Protein AF-A0A3P7MKZ0-F1 (afdb_monomer)

pLDDT: mean 83.49, std 10.86, range [55.16, 96.5]

Radius of gyration: 18.81 Å; Cα contacts (8 Å, |Δi|>4): 112; chains: 1; bounding box: 42×38×49 Å

Secondary structure (DSSP, 8-state):
-GGG-TTEEEEEEE-SSSS-EEEEEETTEEEEEE----S-SS--TT--S--GGGGTT--HHHHHHHS--S-HHHHHHHHHHHHHH-TT--HHHHHHHHHHHHHS--TTS---SS---GGG----GGGGGGS--TTT-GGG-

Foldseek 3Di:
DLVPDPQWAPWDWDCVDQATWTWIGGNNRTDTDGDADWPDPDQDPLDDLPDPVSLPPTDSNNNCSSVPDCDPVNVVLLLLLLCVVPVPDDPVVSVVSSCVCVVPPPPPDDRDNDDPPPVPPPCPDPCVVVDQDVVPDVSND

Sequence (141 aa):
MLKEDENVTDLHAVEDAFVPVIKLKYAGIELDILFARLALKEIPDDQTLNDDMLLKNLDDKSIRSLNGFLGGVTWAILVARTCQLYPNASPSKLLLKFFLVFVTWEWPLPVVLKDMDSANRPDIGNLQELVWDPRIRGSDR

Organism: Cylicostephanus goldi (NCBI:txid71465)

Mean predicted aligned error: 12.23 Å

InterPro domains:
  IPR043519 Nucleotidyltransferase superfamily [G3DSA:3.30.460.10] (1-66)
  IPR043519 Nucleotidyltransferase superfamily [SSF81301] (1-69)
  IPR048840 Poly(A) polymerase, nucleotidyltransferase domain [PF20750] (1-69)

Nearest PDB structures (foldseek):
  1q79-assembly1_A  TM=5.085E-01  e=1.695E-11  Bos taurus
  1f5a-assembly1_A  TM=5.094E-01  e=3.609E-11  Bos taurus
  4lt6-assembly2_B  TM=5.192E-01  e=3.482E-10  Homo sapiens
  1fa0-assembly2_B  TM=5.115E-01  e=4.145E-10  Saccharomyces cerevisiae
  2q66-assembly1_A  TM=5.303E-01  e=3.773E-09  Saccharomyces cerevisiae

Solvent-accessible surface area (backbone atoms only — not comparable to full-atom values): 9070 Å² total; per-residue (Å²): 109,75,92,74,40,91,54,50,41,80,72,46,75,41,76,86,45,92,52,42,35,38,36,30,23,52,78,85,42,82,44,80,45,70,60,65,68,66,78,56,97,66,84,60,96,82,69,73,89,86,53,76,72,60,58,51,88,43,55,74,50,29,42,50,50,68,61,57,63,81,43,76,66,51,50,49,50,58,49,51,43,39,41,70,79,41,77,87,54,52,73,76,52,45,55,57,47,39,55,54,51,65,74,70,47,70,74,88,63,79,91,73,87,67,86,84,55,80,89,71,60,76,90,62,67,81,57,60,80,73,56,88,44,52,90,81,36,77,90,62,99

Structure (mmCIF, N/CA/C/O backbone):
data_AF-A0A3P7MKZ0-F1
#
_entry.id   AF-A0A3P7MKZ0-F1
#
loop_
_atom_site.group_PDB
_atom_site.id
_atom_site.type_symbol
_atom_site.label_atom_id
_atom_site.label_alt_id
_atom_site.label_comp_id
_atom_site.label_asym_id
_atom_site.label_entity_id
_atom_site.label_seq_id
_atom_site.pdbx_PDB_ins_code
_atom_site.Cartn_x
_atom_site.Cartn_y
_atom_site.Cartn_z
_atom_site.occupancy
_atom_site.B_iso_or_equiv
_atom_site.auth_seq_id
_atom_site.auth_comp_id
_atom_site.auth_asym_id
_atom_site.auth_atom_id
_atom_site.pdbx_PDB_model_num
ATOM 1 N N . MET A 1 1 ? -13.719 10.880 20.246 1.00 84.19 1 MET A N 1
ATOM 2 C CA . MET A 1 1 ? -12.280 10.874 19.904 1.00 84.19 1 MET A CA 1
ATOM 3 C C . MET A 1 1 ? -12.005 11.514 18.542 1.00 84.19 1 MET A C 1
ATOM 5 O O . MET A 1 1 ? -11.826 12.714 18.538 1.00 84.19 1 MET A O 1
ATOM 9 N N . LEU A 1 2 ? -12.051 10.823 17.387 1.00 87.69 2 LEU A N 1
ATOM 10 C CA . LEU A 1 2 ? -11.669 11.451 16.094 1.00 87.69 2 LEU A CA 1
ATOM 11 C C . LEU A 1 2 ? -12.551 12.642 15.667 1.00 87.69 2 LEU A C 1
ATOM 13 O O . LEU A 1 2 ? -12.057 13.578 15.060 1.00 87.69 2 LEU A O 1
ATOM 17 N N . LYS A 1 3 ? -13.851 12.626 15.991 1.00 88.56 3 LYS A N 1
ATOM 18 C CA . LYS A 1 3 ? -14.774 13.743 15.698 1.00 88.56 3 LYS A CA 1
ATOM 19 C C . LYS A 1 3 ? -14.541 14.989 16.561 1.00 88.56 3 LYS A C 1
ATOM 21 O O . LYS A 1 3 ? -15.119 16.027 16.270 1.00 88.56 3 LYS A O 1
ATOM 26 N N . GLU A 1 4 ? -13.793 14.854 17.650 1.00 93.00 4 GLU A N 1
ATOM 27 C CA . GLU A 1 4 ? -13.591 15.908 18.653 1.00 93.00 4 GLU A CA 1
ATOM 28 C C . GLU A 1 4 ? -12.205 16.558 18.523 1.00 93.00 4 GLU A C 1
ATOM 30 O O . GLU A 1 4 ? -11.917 17.508 19.241 1.00 93.00 4 GLU A O 1
ATOM 35 N N . ASP A 1 5 ? -11.352 16.050 17.629 1.00 93.12 5 ASP A N 1
ATOM 36 C CA . ASP A 1 5 ? -10.004 16.563 17.389 1.00 93.12 5 ASP A CA 1
ATOM 37 C C . ASP A 1 5 ? -10.032 17.658 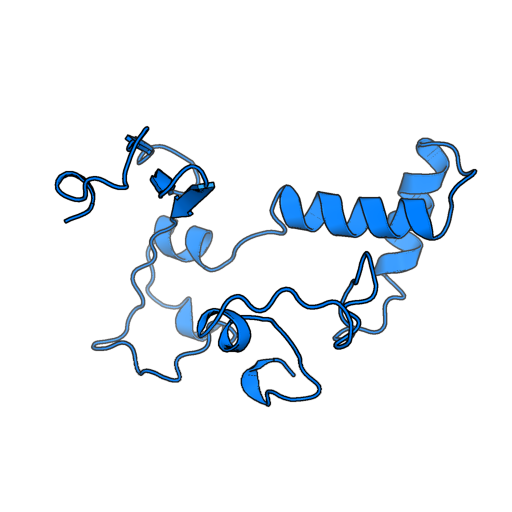16.312 1.00 93.12 5 ASP A C 1
ATOM 39 O O . ASP A 1 5 ? -10.499 17.434 15.195 1.00 93.12 5 ASP A O 1
ATOM 43 N N . GLU A 1 6 ? -9.516 18.842 16.641 1.00 94.44 6 GLU A N 1
ATOM 44 C CA . GLU A 1 6 ? -9.504 20.015 15.755 1.00 94.44 6 GLU A CA 1
ATOM 45 C C . GLU A 1 6 ? -8.640 19.820 14.497 1.00 94.44 6 GLU A C 1
ATOM 47 O O . GLU A 1 6 ? -8.836 20.510 13.497 1.00 94.44 6 GLU A O 1
ATOM 52 N N . ASN A 1 7 ? -7.702 18.867 14.514 1.00 93.50 7 ASN A N 1
ATOM 53 C CA . ASN A 1 7 ? -6.849 18.563 13.365 1.00 93.50 7 ASN A CA 1
ATOM 54 C C . ASN A 1 7 ? -7.529 17.648 12.339 1.00 93.50 7 ASN A C 1
ATOM 56 O O . ASN A 1 7 ? -6.964 17.418 11.264 1.00 93.50 7 ASN A O 1
ATOM 60 N N . VAL A 1 8 ? -8.709 17.107 12.659 1.00 94.44 8 VAL A N 1
ATOM 61 C CA . VAL A 1 8 ? -9.439 16.165 11.809 1.00 94.44 8 VAL A CA 1
ATOM 62 C C . VAL A 1 8 ? -10.434 16.902 10.918 1.00 94.44 8 VAL A C 1
ATOM 64 O O . VAL A 1 8 ? -11.356 17.568 11.380 1.00 94.44 8 VAL A O 1
ATOM 67 N N . THR A 1 9 ? -10.296 16.713 9.611 1.00 93.75 9 THR A N 1
ATOM 68 C CA . THR A 1 9 ? -11.255 17.154 8.593 1.00 93.75 9 THR A CA 1
ATOM 69 C C . THR A 1 9 ? -11.646 15.989 7.683 1.00 93.75 9 THR A C 1
ATOM 71 O O . THR A 1 9 ? -11.053 14.913 7.743 1.00 93.75 9 THR A O 1
ATOM 74 N N . ASP A 1 10 ? -12.699 16.158 6.877 1.00 95.88 10 ASP A N 1
ATOM 75 C CA . ASP A 1 10 ? -13.175 15.167 5.894 1.00 95.88 10 ASP A CA 1
ATOM 76 C C . ASP A 1 10 ? -13.430 13.742 6.450 1.00 95.88 10 ASP A C 1
ATOM 78 O O . ASP A 1 10 ? -13.386 12.756 5.711 1.00 95.88 10 ASP A O 1
ATOM 82 N N . LEU A 1 11 ? -13.720 13.617 7.751 1.00 95.50 11 LEU A N 1
ATOM 83 C CA . LEU A 1 11 ? -13.931 12.334 8.424 1.00 95.50 11 LEU A CA 1
ATOM 84 C C . LEU A 1 11 ? -15.229 11.656 7.967 1.00 95.50 11 LEU A C 1
ATOM 86 O O . LEU A 1 11 ? -16.329 12.145 8.234 1.00 95.50 11 LEU A O 1
ATOM 90 N N . HIS A 1 12 ? -15.106 10.475 7.368 1.00 95.62 12 HIS A N 1
ATOM 91 C CA . HIS A 1 12 ? -16.233 9.623 7.004 1.00 95.62 12 HIS A CA 1
ATOM 92 C C . HIS A 1 12 ? -15.862 8.138 7.075 1.00 95.62 12 HIS A C 1
ATOM 94 O O . HIS A 1 12 ? -14.736 7.738 6.791 1.00 95.62 12 HIS A O 1
ATOM 100 N N . ALA A 1 13 ? -16.827 7.306 7.460 1.00 93.62 13 ALA A N 1
ATOM 101 C CA . ALA A 1 13 ? -16.675 5.856 7.480 1.00 93.62 13 ALA A CA 1
ATOM 102 C C . ALA A 1 13 ? -17.369 5.237 6.263 1.00 93.62 13 ALA A C 1
ATOM 104 O O . ALA A 1 13 ? -18.459 5.662 5.879 1.00 93.62 13 ALA A O 1
ATOM 105 N N . VAL A 1 14 ? -16.741 4.222 5.673 1.00 92.56 14 VAL A N 1
ATOM 106 C CA . VAL A 1 14 ? -17.280 3.428 4.567 1.00 92.56 14 VAL A CA 1
ATOM 107 C C . VAL A 1 14 ? -17.361 1.971 5.025 1.00 92.56 14 VAL A C 1
ATOM 109 O O . VAL A 1 14 ? -16.428 1.192 4.845 1.00 92.56 14 VAL A O 1
ATOM 112 N N . GLU A 1 15 ? -18.470 1.608 5.670 1.00 89.88 15 GLU A N 1
ATOM 113 C CA . GLU A 1 15 ? -18.647 0.300 6.331 1.00 89.88 15 GLU A CA 1
ATOM 114 C C . GLU A 1 15 ? -19.083 -0.829 5.380 1.00 89.88 15 GLU A C 1
ATOM 116 O O . GLU A 1 15 ? -18.799 -2.011 5.628 1.00 89.88 15 GLU A O 1
ATOM 121 N N . ASP A 1 16 ? -19.750 -0.454 4.285 1.00 86.12 16 ASP A N 1
ATOM 122 C CA . ASP A 1 16 ? -20.303 -1.360 3.268 1.00 86.12 16 ASP A CA 1
ATOM 123 C C . ASP A 1 16 ? -19.304 -1.701 2.152 1.00 86.12 16 ASP A C 1
ATOM 125 O O . ASP A 1 16 ? -19.600 -2.492 1.253 1.00 86.12 16 ASP A O 1
ATOM 129 N N . ALA A 1 17 ? -18.104 -1.115 2.192 1.00 84.62 17 ALA A N 1
ATOM 130 C CA . ALA A 1 17 ? -17.033 -1.459 1.268 1.00 84.62 17 ALA A CA 1
ATOM 131 C C . ALA A 1 17 ? -16.575 -2.915 1.451 1.00 84.62 17 ALA A C 1
ATOM 133 O O . ALA A 1 17 ? -16.733 -3.530 2.507 1.00 84.62 17 ALA A O 1
ATOM 134 N N . PHE A 1 18 ? -15.935 -3.459 0.410 1.00 78.75 18 PHE A N 1
ATOM 135 C CA . PHE A 1 18 ? -15.356 -4.804 0.451 1.00 78.75 18 PHE A CA 1
ATOM 136 C C . PHE A 1 18 ? -14.365 -4.990 1.617 1.00 78.75 18 PHE A C 1
ATOM 138 O O . PHE A 1 18 ? -14.335 -6.069 2.217 1.00 78.75 18 PHE A O 1
ATOM 145 N N . VAL A 1 19 ? -13.611 -3.930 1.941 1.00 83.00 19 VAL A N 1
ATOM 146 C CA . VAL A 1 19 ? -12.841 -3.757 3.180 1.00 83.00 19 VAL A CA 1
ATOM 147 C C . VAL A 1 19 ? -13.320 -2.460 3.843 1.00 83.00 19 VAL A C 1
ATOM 149 O O . VAL A 1 19 ? -13.179 -1.403 3.222 1.00 83.00 19 VAL A O 1
ATOM 152 N N . PRO A 1 20 ? -13.910 -2.510 5.050 1.00 87.50 20 PRO A N 1
ATOM 153 C CA . PRO A 1 20 ? -14.343 -1.308 5.754 1.00 87.50 20 PRO A CA 1
ATOM 154 C C . PRO A 1 20 ? -13.176 -0.363 6.038 1.00 87.50 20 PRO A C 1
ATOM 156 O O . PRO A 1 20 ? -12.114 -0.801 6.484 1.00 87.50 20 PRO A O 1
ATOM 159 N N . VAL A 1 21 ? -13.388 0.932 5.818 1.00 91.38 21 VAL A N 1
ATOM 160 C CA . VAL A 1 21 ? -12.350 1.955 5.992 1.00 91.38 21 VAL A CA 1
ATOM 161 C C . VAL A 1 21 ? -12.937 3.230 6.584 1.00 91.38 21 VAL A C 1
ATOM 163 O O . VAL A 1 21 ? -14.036 3.651 6.222 1.00 91.38 21 VAL A O 1
ATOM 166 N N . ILE A 1 22 ? -12.196 3.861 7.489 1.00 93.06 22 ILE A N 1
ATOM 167 C CA . ILE A 1 22 ? -12.444 5.229 7.937 1.00 93.06 22 ILE A CA 1
ATOM 168 C C . ILE A 1 22 ? -11.465 6.127 7.197 1.00 93.06 22 ILE A C 1
ATOM 170 O O . ILE A 1 22 ? -10.255 5.947 7.290 1.00 93.06 22 ILE A O 1
ATOM 174 N N . LYS A 1 23 ? -11.997 7.091 6.460 1.00 93.56 23 LYS A N 1
ATOM 175 C CA . LYS A 1 23 ? -11.228 8.066 5.698 1.00 93.56 23 LYS A CA 1
ATOM 176 C C . LYS A 1 23 ? -11.293 9.403 6.413 1.00 93.56 23 LYS A C 1
ATOM 178 O O . LYS A 1 23 ? -12.368 9.813 6.850 1.00 93.56 23 LYS A O 1
ATOM 183 N N . LEU A 1 24 ? -10.161 10.077 6.541 1.00 94.69 24 LEU A N 1
ATOM 184 C CA . LEU A 1 24 ? -10.100 11.441 7.058 1.00 94.69 24 LEU A CA 1
ATOM 185 C C . LEU A 1 24 ? -8.899 12.186 6.483 1.00 94.69 24 LEU A C 1
ATOM 187 O O . LEU A 1 24 ? -8.002 11.590 5.892 1.00 94.69 24 LEU A O 1
ATOM 191 N N . LYS A 1 25 ? -8.849 13.487 6.741 1.00 91.62 25 LYS A N 1
ATOM 192 C CA . LYS A 1 25 ? -7.622 14.271 6.696 1.00 91.62 25 LYS A CA 1
ATOM 193 C C . LYS A 1 25 ? -7.213 14.635 8.111 1.00 91.62 25 LYS A C 1
ATOM 195 O O . LYS A 1 25 ? -7.997 15.235 8.836 1.00 91.62 25 LYS A O 1
ATOM 200 N N . TYR A 1 26 ? -5.991 14.295 8.497 1.00 88.69 26 TYR A N 1
ATOM 201 C CA . TYR A 1 26 ? -5.405 14.731 9.762 1.00 88.69 26 TYR A CA 1
ATOM 202 C C . TYR A 1 26 ? -4.297 15.738 9.469 1.00 88.69 26 TYR A C 1
ATOM 204 O O . TYR A 1 26 ? -3.347 15.411 8.759 1.00 88.69 26 TYR A O 1
ATOM 212 N N . ALA A 1 27 ? -4.430 16.973 9.957 1.00 88.88 27 ALA A N 1
ATOM 213 C CA . ALA A 1 27 ? -3.483 18.063 9.691 1.00 88.88 27 ALA A CA 1
ATOM 214 C C . ALA A 1 27 ? -3.160 18.248 8.185 1.00 88.88 27 ALA A C 1
ATOM 216 O O . ALA A 1 27 ? -2.031 18.544 7.800 1.00 88.88 27 ALA A O 1
ATOM 217 N N . GLY A 1 28 ? -4.160 18.043 7.317 1.00 79.12 28 GLY A N 1
ATOM 218 C CA . GLY A 1 28 ? -4.027 18.149 5.858 1.00 79.12 28 GLY A CA 1
ATOM 219 C C . GLY A 1 28 ? -3.513 16.893 5.141 1.00 79.12 28 GLY A C 1
ATOM 220 O O . GLY A 1 28 ? -3.445 16.898 3.914 1.00 79.12 28 GLY A O 1
ATOM 221 N N . ILE A 1 29 ? -3.192 15.816 5.865 1.00 78.62 29 ILE A N 1
ATOM 222 C CA . ILE A 1 29 ? -2.731 14.538 5.303 1.00 78.62 29 ILE A CA 1
ATOM 223 C C . ILE A 1 29 ? -3.916 13.578 5.190 1.00 78.62 29 ILE A C 1
ATOM 225 O O . ILE A 1 29 ? -4.577 13.301 6.188 1.00 78.62 29 ILE A O 1
ATOM 229 N N . GLU A 1 30 ? -4.179 13.061 3.989 1.00 84.19 30 GLU A N 1
ATOM 230 C CA . GLU A 1 30 ? -5.209 12.040 3.762 1.00 84.19 30 GLU A CA 1
ATOM 231 C C . GLU A 1 30 ? -4.792 10.697 4.374 1.00 84.19 30 GLU A C 1
ATOM 233 O O . GLU A 1 30 ? -3.714 10.177 4.084 1.00 84.19 30 GLU A O 1
ATOM 238 N N . LEU A 1 31 ? -5.657 10.141 5.223 1.00 82.44 31 LEU A N 1
ATOM 239 C CA . LEU A 1 31 ? -5.462 8.873 5.914 1.00 82.44 31 LEU A CA 1
ATOM 240 C C . LEU A 1 31 ? -6.638 7.932 5.647 1.00 82.44 31 LEU A C 1
ATOM 242 O O . LEU A 1 31 ? -7.801 8.301 5.831 1.00 82.44 31 LEU A O 1
ATOM 246 N N . ASP A 1 32 ? -6.301 6.690 5.307 1.00 88.31 32 ASP A N 1
ATOM 247 C CA . ASP A 1 32 ? -7.223 5.561 5.215 1.00 88.31 32 ASP A CA 1
ATOM 248 C C . ASP A 1 32 ? -6.932 4.603 6.381 1.00 88.31 32 ASP A C 1
ATOM 250 O O . ASP A 1 32 ? -5.894 3.944 6.416 1.00 88.31 32 ASP A O 1
ATOM 254 N N . ILE A 1 33 ? -7.843 4.533 7.351 1.00 87.62 33 ILE A N 1
ATOM 255 C CA . ILE A 1 33 ? -7.726 3.684 8.539 1.00 87.62 33 ILE A CA 1
ATOM 256 C C . ILE A 1 33 ? -8.577 2.431 8.346 1.00 87.62 33 ILE A C 1
ATOM 258 O O . ILE A 1 33 ? -9.803 2.507 8.234 1.00 87.62 33 ILE A O 1
ATOM 262 N N . LEU A 1 34 ? -7.929 1.268 8.345 1.00 88.69 34 LEU A N 1
ATOM 263 C CA . LEU A 1 34 ? -8.589 -0.038 8.352 1.00 88.69 34 LEU A CA 1
ATOM 264 C C . LEU A 1 34 ? -8.779 -0.538 9.787 1.00 88.69 34 LEU A C 1
ATOM 266 O O . LEU A 1 34 ? -8.040 -0.162 10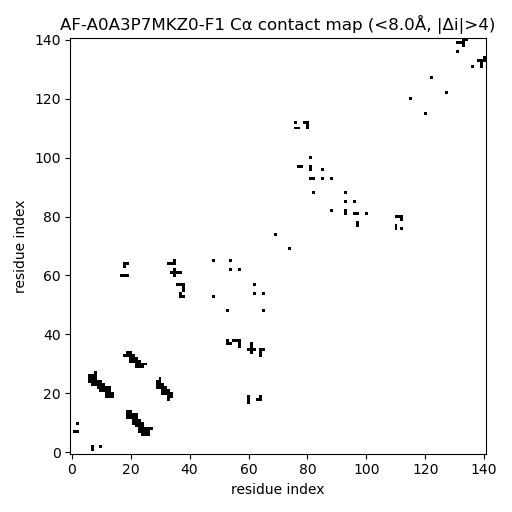.696 1.00 88.69 34 LEU A O 1
ATOM 270 N N . PHE A 1 35 ? -9.756 -1.423 9.983 1.00 88.69 35 PHE A N 1
ATOM 271 C CA . PHE A 1 35 ? -10.003 -2.075 11.267 1.00 88.69 35 PHE A CA 1
ATOM 272 C C . PHE A 1 35 ? -9.986 -3.598 11.122 1.00 88.69 35 PHE A C 1
ATOM 274 O O . PHE A 1 35 ? -10.574 -4.149 10.187 1.00 88.69 35 PHE A O 1
ATOM 281 N N . ALA A 1 36 ? -9.339 -4.270 12.074 1.00 88.00 36 ALA A N 1
ATOM 282 C CA . ALA A 1 36 ? -9.346 -5.719 12.221 1.00 88.00 36 ALA A CA 1
ATOM 283 C C . ALA A 1 36 ? -9.371 -6.091 13.706 1.00 88.00 36 ALA A C 1
ATOM 285 O O . ALA A 1 36 ? -8.641 -5.509 14.508 1.00 88.00 36 ALA A O 1
ATOM 286 N N . ARG A 1 37 ? -10.188 -7.082 14.075 1.00 89.00 37 ARG A N 1
ATOM 287 C CA . ARG A 1 37 ? -10.278 -7.569 15.457 1.00 89.00 37 ARG A CA 1
ATOM 288 C C . ARG A 1 37 ? -9.638 -8.946 15.595 1.00 89.00 37 ARG A C 1
ATOM 290 O O . ARG A 1 37 ? -10.304 -9.945 15.34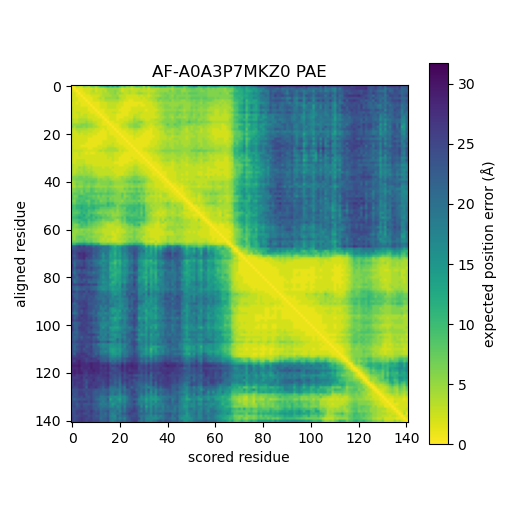3 1.00 89.00 37 ARG A O 1
ATOM 297 N N . LEU A 1 38 ? -8.388 -8.999 16.050 1.00 86.75 38 LEU A N 1
ATOM 298 C CA . LEU A 1 38 ? -7.679 -10.259 16.300 1.00 86.75 38 LEU A CA 1
ATOM 299 C C . LEU A 1 38 ? -8.379 -11.119 17.361 1.00 86.75 38 LEU A C 1
ATOM 301 O O . LEU A 1 38 ? -8.975 -10.605 18.308 1.00 86.75 38 LEU A O 1
ATOM 305 N N . ALA A 1 39 ? -8.266 -12.443 17.224 1.00 86.62 39 ALA A N 1
ATOM 306 C CA . ALA A 1 39 ? -8.777 -13.424 18.184 1.00 86.62 39 ALA A CA 1
ATOM 307 C C . ALA A 1 39 ? -7.872 -13.551 19.432 1.00 86.62 39 ALA A C 1
ATOM 309 O O . ALA A 1 39 ? -7.604 -14.648 19.922 1.00 86.62 39 ALA A O 1
ATOM 310 N N . LEU A 1 40 ? -7.390 -12.416 19.938 1.00 85.12 40 LEU A N 1
ATOM 311 C CA . LEU A 1 40 ? -6.538 -12.296 21.116 1.00 85.12 40 LEU A CA 1
ATOM 312 C C . LEU A 1 40 ? -7.311 -11.572 22.223 1.00 85.12 40 LEU A C 1
ATOM 314 O O . LEU A 1 40 ? -8.169 -10.733 21.951 1.00 85.12 40 LEU A O 1
ATOM 318 N N . LYS A 1 41 ? -7.024 -11.903 23.486 1.00 89.19 41 LYS A N 1
ATOM 319 C CA . LYS A 1 41 ? -7.628 -11.198 24.634 1.00 89.19 41 LYS A CA 1
ATOM 320 C C . LYS A 1 41 ? -7.071 -9.786 24.803 1.00 89.19 41 LYS A C 1
ATOM 322 O O . LYS A 1 41 ? -7.772 -8.913 25.298 1.00 89.19 41 LYS A O 1
ATOM 327 N N . GLU A 1 42 ? -5.823 -9.602 24.403 1.00 90.81 42 GLU A N 1
ATOM 328 C CA . GLU A 1 42 ? -5.058 -8.368 24.485 1.00 90.81 42 GLU A CA 1
ATOM 329 C C . GLU A 1 42 ? -4.052 -8.371 23.332 1.00 90.81 42 GLU A C 1
ATOM 331 O O . GLU A 1 42 ? -3.625 -9.444 22.895 1.00 90.81 42 GLU A O 1
ATOM 336 N N . ILE A 1 43 ? -3.720 -7.189 22.813 1.00 87.38 43 ILE A N 1
ATOM 337 C CA . ILE A 1 43 ? -2.706 -7.036 21.770 1.00 87.38 43 ILE A CA 1
ATOM 338 C C . ILE A 1 43 ? -1.383 -6.711 22.468 1.00 87.38 43 ILE A C 1
ATOM 340 O O . ILE A 1 43 ? -1.307 -5.648 23.080 1.00 87.38 43 ILE A O 1
ATOM 344 N N . PRO A 1 44 ? -0.372 -7.596 22.423 1.00 88.06 44 PRO A N 1
ATOM 345 C CA . PRO A 1 44 ? 0.927 -7.289 23.004 1.00 88.06 44 PRO A CA 1
ATOM 346 C C . PRO A 1 44 ? 1.647 -6.202 22.188 1.00 88.06 44 PRO A C 1
ATOM 348 O O . PRO A 1 44 ? 1.441 -6.088 20.978 1.00 88.06 44 PRO A O 1
ATOM 351 N N . ASP A 1 45 ? 2.507 -5.414 22.839 1.00 86.75 45 ASP A N 1
ATOM 352 C CA . ASP A 1 45 ? 3.217 -4.289 22.202 1.00 86.75 45 ASP A CA 1
ATOM 353 C C . ASP A 1 45 ? 4.169 -4.732 21.072 1.00 86.75 45 ASP A C 1
ATOM 355 O O . ASP A 1 45 ? 4.476 -3.953 20.170 1.00 86.75 45 ASP A O 1
ATOM 359 N N . ASP A 1 46 ? 4.630 -5.986 21.098 1.00 84.25 46 ASP A N 1
ATOM 360 C CA . ASP A 1 46 ? 5.500 -6.605 20.093 1.00 84.25 46 ASP A CA 1
ATOM 361 C C . ASP A 1 46 ? 4.736 -7.452 19.056 1.00 84.25 46 ASP A C 1
ATOM 363 O O . ASP A 1 46 ? 5.346 -8.213 18.298 1.00 84.25 46 ASP A O 1
ATOM 367 N N . GLN A 1 47 ? 3.404 -7.323 18.987 1.00 81.12 47 GLN A N 1
ATOM 368 C CA . GLN A 1 47 ? 2.579 -8.078 18.046 1.00 81.12 47 GLN A CA 1
ATOM 369 C C . GLN A 1 47 ? 2.977 -7.788 16.592 1.00 81.12 47 GLN A C 1
ATOM 371 O O . GLN A 1 47 ? 2.871 -6.665 16.100 1.00 81.12 47 GLN A O 1
ATOM 376 N N . THR A 1 48 ? 3.339 -8.842 15.862 1.00 78.94 48 THR A N 1
ATOM 377 C CA . THR A 1 48 ? 3.553 -8.794 14.408 1.00 78.94 48 THR A CA 1
ATOM 378 C C . THR A 1 48 ? 2.357 -9.399 13.673 1.00 78.94 48 THR A C 1
ATOM 380 O O . THR A 1 48 ? 1.606 -10.186 14.249 1.00 78.94 48 THR A O 1
ATOM 383 N N . LEU A 1 49 ? 2.154 -9.042 12.402 1.00 78.56 49 LEU A N 1
ATOM 384 C CA . LEU A 1 49 ? 1.071 -9.584 11.562 1.00 78.56 49 LEU A CA 1
ATOM 385 C C . LEU A 1 49 ? 1.546 -10.694 10.611 1.00 78.56 49 LEU A C 1
ATOM 387 O O . LEU A 1 49 ? 0.820 -11.083 9.705 1.00 78.56 49 LEU A O 1
ATOM 391 N N . ASN A 1 50 ? 2.760 -11.206 10.816 1.00 72.25 50 ASN A N 1
ATOM 392 C CA . ASN A 1 50 ? 3.411 -12.139 9.892 1.00 72.25 50 ASN A CA 1
ATOM 393 C C . ASN A 1 50 ? 3.064 -13.614 10.174 1.00 72.25 50 ASN A C 1
ATOM 395 O O . ASN A 1 50 ? 3.576 -14.501 9.497 1.00 72.25 50 ASN A O 1
ATOM 399 N N . ASP A 1 51 ? 2.241 -13.886 11.191 1.00 75.31 51 ASP A N 1
ATOM 400 C CA . ASP A 1 51 ? 1.808 -15.233 11.561 1.00 75.31 51 ASP A CA 1
ATOM 401 C C . ASP A 1 51 ? 0.403 -15.520 11.011 1.00 75.31 51 ASP A C 1
ATOM 403 O O . ASP A 1 51 ? -0.595 -14.985 11.498 1.00 75.31 51 ASP A O 1
ATOM 407 N N . ASP A 1 52 ? 0.314 -16.421 10.032 1.00 75.06 52 ASP A N 1
ATOM 408 C CA . ASP A 1 52 ? -0.948 -16.871 9.433 1.00 75.06 52 ASP A CA 1
ATOM 409 C C . ASP A 1 52 ? -1.925 -17.464 10.466 1.00 75.06 52 ASP A C 1
ATOM 411 O O . ASP A 1 52 ? -3.138 -17.500 10.237 1.00 75.06 52 ASP A O 1
ATOM 415 N N . MET A 1 53 ? -1.441 -17.921 11.630 1.00 76.75 53 MET A N 1
ATOM 416 C CA . MET A 1 53 ? -2.306 -18.398 12.714 1.00 76.75 53 MET A CA 1
ATOM 417 C C . MET A 1 53 ? -3.188 -17.288 13.282 1.00 76.75 53 MET A C 1
ATOM 419 O O . MET A 1 53 ? -4.269 -17.593 13.793 1.00 76.75 53 MET A O 1
ATOM 423 N N . LEU A 1 54 ? -2.782 -16.021 13.142 1.00 77.94 54 LEU A N 1
ATOM 424 C CA . LEU A 1 54 ? -3.577 -14.866 13.547 1.00 77.94 54 LEU A CA 1
ATOM 425 C C . LEU A 1 54 ? -4.890 -14.789 12.786 1.00 77.94 54 LEU A C 1
ATOM 427 O O . LEU A 1 54 ? -5.853 -14.301 13.359 1.00 77.94 54 LEU A O 1
ATOM 431 N N . LEU A 1 55 ? -4.942 -15.317 11.555 1.00 78.44 55 LEU A N 1
ATOM 432 C CA . LEU A 1 55 ? -6.120 -15.323 10.683 1.00 78.44 55 LEU A CA 1
ATOM 433 C C . LEU A 1 55 ? -7.221 -16.289 11.155 1.00 78.44 55 LEU A C 1
ATOM 435 O O . LEU A 1 55 ? -8.358 -16.229 10.678 1.00 78.44 55 LEU A O 1
ATOM 439 N N . LYS A 1 56 ? -6.915 -17.187 12.099 1.00 77.88 56 LYS A N 1
ATOM 440 C CA . LYS A 1 56 ? -7.883 -18.159 12.613 1.00 77.88 56 LYS A CA 1
ATOM 441 C C . LYS A 1 56 ? -8.946 -17.480 13.474 1.00 77.88 56 LYS A C 1
ATOM 443 O O . LYS A 1 56 ? -8.644 -16.693 14.363 1.00 77.88 56 LYS A O 1
ATOM 448 N N . ASN A 1 57 ? -10.202 -17.881 13.268 1.00 82.12 57 ASN A N 1
ATOM 449 C CA . ASN A 1 57 ? -11.376 -17.411 14.018 1.00 82.12 57 ASN A CA 1
ATOM 450 C C . ASN A 1 57 ? -11.692 -15.909 13.867 1.00 82.12 57 ASN A C 1
ATOM 452 O O . ASN A 1 57 ? -12.450 -15.361 14.670 1.00 82.12 57 ASN A O 1
ATOM 456 N N . LEU A 1 58 ? -11.143 -15.249 12.847 1.00 84.75 58 LEU A N 1
ATOM 457 C CA . LEU A 1 58 ? -11.553 -13.906 12.448 1.00 84.75 58 LEU A CA 1
ATOM 458 C C . LEU A 1 58 ? -12.790 -13.944 11.552 1.00 84.75 58 LEU A C 1
ATOM 460 O O . LEU A 1 58 ? -13.048 -14.921 10.852 1.00 84.75 58 LEU A O 1
ATOM 464 N N . ASP A 1 59 ? -13.538 -12.844 11.556 1.00 85.25 59 ASP A N 1
ATOM 465 C CA . ASP A 1 59 ? -14.576 -12.597 10.562 1.00 85.25 59 ASP A CA 1
ATOM 466 C C . ASP A 1 59 ? -13.967 -12.185 9.210 1.00 85.25 59 ASP A C 1
ATOM 468 O O . ASP A 1 59 ? -12.862 -11.639 9.143 1.00 85.25 59 ASP A O 1
ATOM 472 N N . ASP A 1 60 ? -14.718 -12.397 8.128 1.00 83.25 60 ASP A N 1
ATOM 473 C CA . ASP A 1 60 ? -14.264 -12.116 6.764 1.00 83.25 60 ASP A CA 1
ATOM 474 C C . ASP A 1 60 ? -13.771 -10.677 6.559 1.00 83.25 60 ASP A C 1
ATOM 476 O O . ASP A 1 60 ? -12.864 -10.459 5.755 1.00 83.25 60 ASP A O 1
ATOM 480 N N . LYS A 1 61 ? -14.364 -9.684 7.239 1.00 81.62 61 LYS A N 1
ATOM 481 C CA . LYS A 1 61 ? -13.962 -8.278 7.081 1.00 81.62 61 LYS A CA 1
ATOM 482 C C . LYS A 1 61 ? -12.594 -8.058 7.725 1.00 81.62 61 LYS A C 1
ATOM 484 O O . LYS A 1 61 ? -11.715 -7.496 7.077 1.00 81.62 61 LYS A O 1
ATOM 489 N N . SER A 1 62 ? -12.382 -8.573 8.936 1.00 82.81 62 SER A N 1
ATOM 490 C CA . SER A 1 62 ? -11.087 -8.497 9.618 1.00 82.81 62 SER A CA 1
ATOM 491 C C . SER A 1 62 ? -9.989 -9.277 8.881 1.00 82.81 62 SER A C 1
ATOM 493 O O . SER A 1 62 ? -8.874 -8.775 8.767 1.00 82.81 62 SER A O 1
ATOM 495 N N . ILE A 1 63 ? -10.298 -10.453 8.314 1.00 81.19 63 ILE A N 1
ATOM 496 C CA . ILE A 1 63 ? -9.345 -11.203 7.474 1.00 81.19 63 ILE A CA 1
ATOM 497 C C . ILE A 1 63 ? -8.908 -10.351 6.282 1.00 81.19 63 ILE A C 1
ATOM 499 O O . ILE A 1 63 ? -7.719 -10.267 6.008 1.00 81.19 63 ILE A O 1
ATOM 503 N N . ARG A 1 64 ? -9.833 -9.686 5.580 1.00 79.44 64 ARG A N 1
ATOM 504 C CA . ARG A 1 64 ? -9.487 -8.843 4.420 1.00 79.44 64 ARG A CA 1
ATOM 505 C C . ARG A 1 64 ? -8.674 -7.609 4.803 1.00 79.44 64 ARG A C 1
ATOM 507 O O . ARG A 1 64 ? -7.793 -7.227 4.040 1.00 79.44 64 ARG A O 1
ATOM 514 N N . SER A 1 65 ? -8.963 -7.005 5.956 1.00 82.00 65 SER A N 1
ATOM 515 C CA . SER A 1 65 ? -8.182 -5.885 6.491 1.00 82.00 65 SER A CA 1
ATOM 516 C C . SER A 1 65 ? -6.735 -6.286 6.811 1.00 82.00 65 SER A C 1
ATOM 518 O O . SER A 1 65 ? -5.837 -5.471 6.629 1.00 82.00 65 SER A O 1
ATOM 520 N N . LEU A 1 66 ? -6.506 -7.527 7.264 1.00 76.56 66 LEU A N 1
ATOM 521 C CA . LEU A 1 66 ? -5.179 -8.055 7.619 1.00 76.56 66 LEU A CA 1
ATOM 522 C C . LEU A 1 66 ? -4.419 -8.626 6.422 1.00 76.56 66 LEU A C 1
ATOM 524 O O . LEU A 1 66 ? -3.240 -8.345 6.248 1.00 76.56 66 LEU A O 1
ATOM 528 N N . ASN A 1 67 ? -5.102 -9.384 5.564 1.00 68.06 67 ASN A N 1
ATOM 529 C CA . ASN A 1 67 ? -4.524 -10.053 4.396 1.00 68.06 67 ASN A CA 1
ATOM 530 C C . ASN A 1 67 ? -4.206 -9.109 3.242 1.00 68.06 67 ASN A C 1
ATOM 532 O O . ASN A 1 67 ? -4.038 -9.607 2.131 1.00 68.06 67 ASN A O 1
ATOM 536 N N . GLY A 1 68 ? -4.183 -7.792 3.492 1.00 59.56 68 GLY A N 1
ATOM 537 C CA . GLY A 1 68 ? -4.004 -6.718 2.523 1.00 59.56 68 GLY A CA 1
ATOM 538 C C . GLY A 1 68 ? -3.357 -7.214 1.240 1.00 59.56 68 GLY A C 1
ATOM 539 O O . GLY A 1 68 ? -2.135 -7.324 1.148 1.00 59.56 68 GLY A O 1
ATOM 540 N N . PHE A 1 69 ? -4.194 -7.564 0.252 1.00 56.12 69 PHE A N 1
ATOM 541 C CA . PHE A 1 69 ? -3.706 -7.825 -1.097 1.00 56.12 69 PHE A CA 1
ATOM 542 C C . PHE A 1 69 ? -2.844 -6.632 -1.484 1.00 56.12 69 PHE A C 1
ATOM 544 O O . PHE A 1 69 ? -3.129 -5.524 -1.023 1.00 56.12 69 PHE A O 1
ATOM 551 N N . LEU A 1 70 ? -1.828 -6.843 -2.331 1.00 57.97 70 LEU A N 1
ATOM 552 C CA . LEU A 1 70 ? -1.054 -5.747 -2.913 1.00 57.97 70 LEU A CA 1
ATOM 553 C C . LEU A 1 70 ? -2.036 -4.634 -3.307 1.00 57.97 70 LEU A C 1
ATOM 555 O O . LEU A 1 70 ? -2.845 -4.798 -4.224 1.00 57.97 70 LEU A O 1
ATOM 559 N N . GLY A 1 71 ? -2.051 -3.560 -2.516 1.00 68.25 71 GLY A N 1
ATOM 560 C CA . GLY A 1 71 ? -3.012 -2.487 -2.692 1.00 68.25 71 GLY A CA 1
ATOM 561 C C . GLY A 1 71 ? -2.659 -1.715 -3.955 1.00 68.25 71 GLY A C 1
ATOM 562 O O . GLY A 1 71 ? -1.608 -1.939 -4.563 1.00 68.25 71 GLY A O 1
ATOM 563 N N . GLY A 1 72 ? -3.491 -0.747 -4.339 1.00 75.38 72 GLY A N 1
ATOM 564 C CA . GLY A 1 72 ? -3.175 0.122 -5.479 1.00 75.38 72 GLY A CA 1
ATOM 565 C C . GLY A 1 72 ? -1.787 0.767 -5.359 1.00 75.38 72 GLY A C 1
ATOM 566 O O . GLY A 1 72 ? -1.046 0.818 -6.337 1.00 75.38 72 GLY A O 1
ATOM 567 N N . VAL A 1 73 ? -1.393 1.163 -4.142 1.00 78.94 73 VAL A N 1
ATOM 568 C CA . VAL A 1 73 ? -0.070 1.740 -3.853 1.00 78.94 73 VAL A CA 1
ATOM 569 C C . VAL A 1 73 ? 1.052 0.723 -4.062 1.00 78.94 73 VAL A C 1
ATOM 571 O O . VAL A 1 73 ? 2.040 1.040 -4.721 1.00 78.94 73 VAL A O 1
ATOM 574 N N . THR A 1 74 ? 0.905 -0.512 -3.575 1.00 83.75 74 THR A N 1
ATOM 575 C CA . THR A 1 74 ? 1.945 -1.534 -3.739 1.00 83.75 74 THR A CA 1
ATOM 576 C C . THR A 1 74 ? 2.135 -1.893 -5.209 1.00 83.75 74 THR A C 1
ATOM 578 O O . THR A 1 74 ? 3.266 -1.895 -5.691 1.00 83.75 74 THR A O 1
ATOM 581 N N . TRP A 1 75 ? 1.049 -2.092 -5.966 1.00 85.50 75 TRP A N 1
ATOM 582 C CA . TRP A 1 75 ? 1.139 -2.294 -7.417 1.00 85.50 75 TRP A CA 1
ATOM 583 C C . TRP A 1 75 ? 1.792 -1.109 -8.12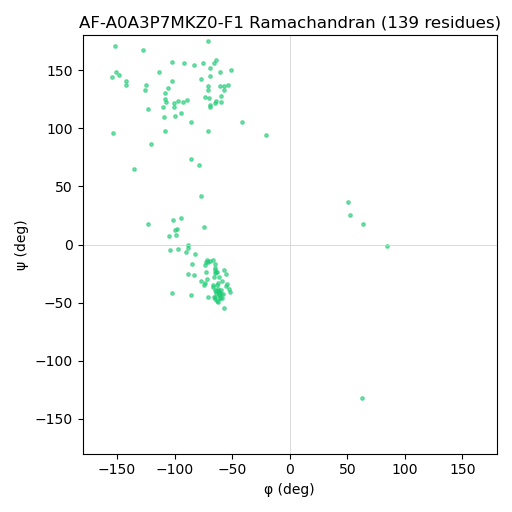7 1.00 85.50 75 TRP A C 1
ATOM 585 O O . TRP A 1 75 ? 2.650 -1.316 -8.984 1.00 85.50 75 TRP A O 1
ATOM 595 N N . ALA A 1 76 ? 1.439 0.125 -7.755 1.00 89.62 76 ALA A N 1
ATOM 596 C CA . ALA A 1 76 ? 2.041 1.321 -8.331 1.00 89.62 76 ALA A CA 1
ATOM 597 C C . ALA A 1 76 ? 3.553 1.385 -8.071 1.00 89.62 76 ALA A C 1
ATOM 599 O O . ALA A 1 76 ? 4.304 1.712 -8.987 1.00 89.62 76 ALA A O 1
ATOM 600 N N . ILE A 1 77 ? 4.015 1.014 -6.872 1.00 92.12 77 ILE A N 1
ATOM 601 C CA . ILE A 1 77 ? 5.445 0.941 -6.540 1.00 92.12 77 ILE A CA 1
ATOM 602 C C . ILE A 1 77 ? 6.152 -0.113 -7.400 1.00 92.12 77 ILE A C 1
ATOM 604 O O . ILE A 1 77 ? 7.173 0.182 -8.021 1.00 92.12 77 ILE A O 1
ATOM 608 N N . LEU A 1 78 ? 5.604 -1.327 -7.501 1.00 93.19 78 LEU A N 1
ATOM 609 C CA . LEU A 1 78 ? 6.202 -2.395 -8.309 1.00 93.19 78 LEU A CA 1
ATOM 610 C C . LEU A 1 78 ? 6.282 -1.997 -9.800 1.00 93.19 78 LEU A C 1
ATOM 612 O O . LEU A 1 78 ? 7.312 -2.174 -10.462 1.00 93.19 78 LEU A O 1
ATOM 616 N N . VAL A 1 79 ? 5.216 -1.392 -10.332 1.00 93.94 79 VAL A N 1
ATOM 617 C CA . VAL A 1 79 ? 5.182 -0.880 -11.709 1.00 93.94 79 VAL A CA 1
ATOM 618 C C . VAL A 1 79 ? 6.184 0.257 -11.891 1.00 93.94 79 VAL A C 1
ATOM 620 O O . VAL A 1 79 ? 6.968 0.219 -12.837 1.00 93.94 79 VAL A O 1
ATOM 623 N N . ALA A 1 80 ? 6.230 1.224 -10.972 1.00 94.69 80 ALA A N 1
ATOM 624 C CA . ALA A 1 80 ? 7.184 2.328 -11.018 1.00 94.69 80 ALA A CA 1
ATOM 625 C C . ALA A 1 80 ? 8.630 1.818 -11.030 1.00 94.69 80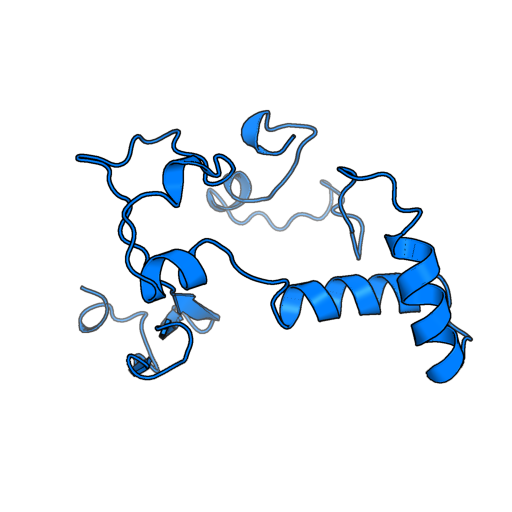 ALA A C 1
ATOM 627 O O . ALA A 1 80 ? 9.431 2.277 -11.846 1.00 94.69 80 ALA A O 1
ATOM 628 N N . ARG A 1 81 ? 8.955 0.809 -10.212 1.00 95.81 81 ARG A N 1
ATOM 629 C CA . ARG A 1 81 ? 10.279 0.179 -10.234 1.00 95.81 81 ARG A CA 1
ATOM 630 C C . ARG A 1 81 ? 10.582 -0.472 -11.582 1.00 95.81 81 ARG A C 1
ATOM 632 O O . ARG A 1 81 ? 11.688 -0.331 -12.097 1.00 95.81 81 ARG A O 1
ATOM 639 N N . THR A 1 82 ? 9.606 -1.146 -12.186 1.00 96.50 82 THR A N 1
ATOM 640 C CA . THR A 1 82 ? 9.765 -1.732 -13.527 1.00 96.50 82 THR A CA 1
ATOM 641 C C . THR A 1 82 ? 10.037 -0.651 -14.575 1.00 96.50 82 THR A C 1
ATOM 643 O O . THR A 1 82 ? 10.933 -0.811 -15.402 1.00 96.50 82 THR A O 1
ATOM 646 N N . CYS A 1 83 ? 9.319 0.473 -14.516 1.00 96.50 83 CYS A N 1
ATOM 647 C CA . CYS A 1 83 ? 9.551 1.617 -15.396 1.00 96.50 83 CYS A CA 1
ATOM 648 C C . CYS A 1 83 ? 10.960 2.204 -15.221 1.00 96.50 83 CYS A C 1
ATOM 650 O O . CYS A 1 83 ? 11.609 2.517 -16.215 1.00 96.50 83 CYS A O 1
ATOM 652 N N . GLN A 1 84 ? 11.465 2.300 -13.985 1.00 95.38 84 GLN A N 1
ATOM 653 C CA . GLN A 1 84 ? 12.831 2.766 -13.710 1.00 95.38 84 GLN A CA 1
ATOM 654 C C . GLN A 1 84 ? 13.901 1.850 -14.319 1.00 95.38 84 GLN A C 1
ATOM 656 O O . GLN A 1 84 ? 14.895 2.337 -14.849 1.00 95.38 84 GLN A O 1
ATOM 661 N N . LEU A 1 85 ? 13.696 0.530 -14.267 1.00 95.00 85 LEU A N 1
ATOM 662 C CA . LEU A 1 85 ? 14.626 -0.450 -14.840 1.00 95.00 85 LEU A CA 1
ATOM 663 C C . LEU A 1 85 ? 14.584 -0.482 -16.379 1.00 95.00 85 LEU A C 1
ATOM 665 O O . LEU A 1 85 ? 15.557 -0.886 -17.014 1.00 95.00 85 LEU A O 1
ATOM 669 N N . TYR A 1 86 ? 13.473 -0.053 -16.986 1.00 96.38 86 TYR A N 1
ATOM 670 C CA . TYR A 1 86 ? 13.249 -0.097 -18.433 1.00 96.38 86 TYR A CA 1
ATOM 671 C C . TYR A 1 86 ? 12.651 1.221 -18.971 1.00 96.38 86 TYR A C 1
ATOM 673 O O . TYR A 1 86 ? 11.544 1.213 -19.516 1.00 96.38 86 TYR A O 1
ATOM 681 N N . PRO A 1 87 ? 13.382 2.351 -18.899 1.00 95.69 87 PRO A N 1
ATOM 682 C CA . PRO A 1 87 ? 12.830 3.693 -19.134 1.00 95.69 87 PRO A CA 1
ATOM 683 C C . PRO A 1 87 ? 12.327 3.939 -20.565 1.00 95.69 87 PRO A C 1
ATOM 685 O O . PRO A 1 87 ? 11.458 4.775 -20.780 1.00 95.69 87 PRO A O 1
ATOM 688 N N . ASN A 1 88 ? 12.849 3.197 -21.546 1.00 95.81 88 ASN A N 1
ATOM 689 C CA . ASN A 1 88 ? 12.504 3.350 -22.965 1.00 95.81 88 ASN A CA 1
ATOM 690 C C . ASN A 1 88 ? 11.574 2.236 -23.487 1.00 95.81 88 ASN A C 1
ATOM 692 O O . ASN A 1 88 ? 11.377 2.104 -24.697 1.00 95.81 88 ASN A O 1
ATOM 696 N N . ALA A 1 89 ? 11.060 1.366 -22.612 1.00 94.88 89 ALA A N 1
ATOM 697 C CA . ALA A 1 89 ? 10.190 0.271 -23.026 1.00 94.88 89 ALA A CA 1
ATOM 698 C C . ALA A 1 89 ? 8.764 0.762 -23.318 1.00 94.88 89 ALA A C 1
ATOM 700 O O . ALA A 1 89 ? 8.218 1.609 -22.618 1.00 94.88 89 ALA A O 1
ATOM 701 N N . SER A 1 90 ? 8.129 0.183 -24.340 1.00 95.50 90 SER A N 1
ATOM 702 C CA . SER A 1 90 ? 6.703 0.411 -24.588 1.00 95.50 90 SER A CA 1
ATOM 703 C C . SER A 1 90 ? 5.850 -0.180 -23.453 1.00 95.50 90 SER A C 1
ATOM 705 O O . SER A 1 90 ? 6.272 -1.162 -22.835 1.00 95.50 90 SER A O 1
ATOM 707 N N . PRO A 1 91 ? 4.615 0.312 -23.227 1.00 93.00 91 PRO A N 1
ATOM 708 C CA . PRO A 1 91 ? 3.717 -0.234 -22.203 1.00 93.00 91 PRO A CA 1
ATOM 709 C C . PRO A 1 91 ? 3.521 -1.755 -22.291 1.00 93.00 91 PRO A C 1
ATOM 711 O O . PRO A 1 91 ? 3.571 -2.458 -21.286 1.00 93.00 91 PRO A O 1
ATOM 714 N N . SER A 1 92 ? 3.396 -2.291 -23.509 1.00 91.81 92 SER A N 1
ATOM 715 C CA . SER A 1 92 ? 3.293 -3.737 -23.747 1.00 91.81 92 SER A CA 1
ATOM 716 C C . SER A 1 92 ? 4.533 -4.514 -23.293 1.00 91.81 92 SER A C 1
ATOM 718 O O . SER A 1 92 ? 4.414 -5.605 -22.739 1.00 91.81 92 SER A O 1
ATOM 720 N N . LYS A 1 93 ? 5.733 -3.952 -23.485 1.00 93.31 93 LYS A N 1
ATOM 721 C CA . LYS A 1 93 ? 6.984 -4.554 -23.010 1.00 93.31 93 LYS A CA 1
ATOM 722 C C . LYS A 1 93 ? 7.142 -4.405 -21.501 1.00 93.31 93 LYS A C 1
ATOM 724 O O . LYS A 1 93 ? 7.656 -5.327 -20.880 1.00 93.31 93 LYS A O 1
ATOM 729 N N . LEU A 1 94 ? 6.688 -3.295 -20.916 1.00 94.38 94 LEU A N 1
ATOM 730 C CA . LEU A 1 94 ? 6.728 -3.081 -19.468 1.00 94.38 94 LEU A CA 1
ATOM 731 C C . LEU A 1 94 ? 5.937 -4.151 -18.713 1.00 94.38 94 LEU A C 1
ATOM 733 O O . LEU A 1 94 ? 6.438 -4.642 -17.712 1.00 94.38 94 LEU A O 1
ATOM 737 N N . LEU A 1 95 ? 4.784 -4.594 -19.224 1.00 92.94 95 LEU A N 1
ATOM 738 C CA . LEU A 1 95 ? 4.038 -5.709 -18.623 1.00 92.94 95 LEU A CA 1
ATOM 739 C C . LEU A 1 95 ? 4.851 -7.009 -18.594 1.00 92.94 95 LEU A C 1
ATOM 741 O O . LEU A 1 95 ? 4.939 -7.666 -17.562 1.00 92.94 95 LEU A O 1
ATOM 745 N N . LEU A 1 96 ? 5.502 -7.367 -19.704 1.00 92.62 96 LEU A N 1
ATOM 746 C CA . LEU A 1 96 ? 6.358 -8.557 -19.743 1.00 92.62 96 LEU A CA 1
ATOM 747 C C . LEU A 1 96 ? 7.559 -8.414 -18.796 1.00 92.62 96 LEU A C 1
ATOM 749 O O . LEU A 1 96 ? 7.930 -9.358 -18.100 1.00 92.62 96 LEU A O 1
ATOM 753 N N . LYS A 1 97 ? 8.168 -7.224 -18.764 1.00 93.94 97 LYS A N 1
ATOM 754 C CA . LYS A 1 97 ? 9.292 -6.923 -17.877 1.00 93.94 97 LYS A CA 1
ATOM 755 C C . LYS A 1 97 ? 8.893 -6.930 -16.409 1.00 93.94 97 LYS A C 1
ATOM 757 O O . LYS A 1 97 ? 9.692 -7.386 -15.605 1.00 93.94 97 LYS A O 1
ATOM 762 N N . PHE A 1 98 ? 7.682 -6.498 -16.078 1.00 94.94 98 PHE A N 1
ATOM 763 C CA . PHE A 1 98 ? 7.148 -6.512 -14.722 1.00 94.94 98 PHE A CA 1
ATOM 764 C C . PHE A 1 98 ? 7.172 -7.930 -14.150 1.00 94.94 98 PHE A C 1
ATOM 766 O O . PHE A 1 98 ? 7.805 -8.175 -13.125 1.00 94.94 98 PHE A O 1
ATOM 773 N N . PHE A 1 99 ? 6.559 -8.885 -14.857 1.00 93.00 99 PHE A N 1
ATOM 774 C CA . PHE A 1 99 ? 6.534 -10.275 -14.402 1.00 93.00 99 PHE A CA 1
ATOM 775 C C . PHE A 1 99 ? 7.934 -10.881 -14.349 1.00 93.00 99 PHE A C 1
ATOM 777 O O . PHE A 1 99 ? 8.250 -11.576 -13.390 1.00 93.00 99 PHE A O 1
ATOM 784 N N . LEU A 1 100 ? 8.789 -10.578 -15.332 1.00 92.69 100 LEU A N 1
ATOM 785 C CA . LEU A 1 100 ? 10.175 -11.042 -15.331 1.00 92.69 100 LEU A CA 1
ATOM 786 C C . LEU A 1 100 ? 10.955 -10.525 -14.114 1.00 92.69 100 LEU A C 1
ATOM 788 O O . LEU A 1 100 ? 11.646 -11.303 -13.476 1.00 92.69 100 LEU A O 1
ATOM 792 N N . VAL A 1 101 ? 10.844 -9.236 -13.787 1.00 94.38 101 VAL A N 1
ATOM 793 C CA . VAL A 1 101 ? 11.555 -8.635 -12.650 1.00 94.38 101 VAL A CA 1
ATOM 794 C C . VAL A 1 101 ? 11.109 -9.271 -11.343 1.00 94.38 101 VAL A C 1
ATOM 796 O O . VAL A 1 101 ? 11.962 -9.674 -10.561 1.00 94.38 101 VAL A O 1
ATOM 799 N N . PHE A 1 102 ? 9.799 -9.382 -11.108 1.00 93.62 102 PHE A N 1
ATOM 800 C CA . PHE A 1 102 ? 9.287 -9.807 -9.803 1.00 93.62 102 PHE A CA 1
ATOM 801 C C . PHE A 1 102 ? 9.216 -11.320 -9.604 1.00 93.62 102 PHE A C 1
ATOM 803 O O . PHE A 1 102 ? 9.172 -11.760 -8.457 1.00 93.62 102 PHE A O 1
ATOM 810 N N . VAL A 1 103 ? 9.287 -12.118 -10.676 1.00 91.38 103 VAL A N 1
ATOM 811 C CA . VAL A 1 103 ? 9.483 -13.572 -10.553 1.00 91.38 103 VAL A CA 1
ATOM 812 C C . VAL A 1 103 ? 10.934 -13.929 -10.227 1.00 91.38 103 VAL A C 1
ATOM 814 O O . VAL A 1 103 ? 11.174 -14.916 -9.542 1.00 91.38 103 VAL A O 1
ATOM 817 N N . THR A 1 104 ? 11.904 -13.132 -10.690 1.00 91.12 104 THR A N 1
ATOM 818 C CA . THR A 1 104 ? 13.333 -13.334 -10.392 1.00 91.12 104 THR A CA 1
ATOM 819 C C . THR A 1 104 ? 13.839 -12.433 -9.270 1.00 91.12 104 THR A C 1
ATOM 821 O O . THR A 1 104 ? 15.047 -12.334 -9.072 1.00 91.12 104 THR A O 1
ATOM 824 N N . TRP A 1 105 ? 12.951 -11.713 -8.585 1.00 93.50 105 TRP A N 1
ATOM 825 C CA . TRP A 1 105 ? 13.347 -10.818 -7.507 1.00 93.50 105 TRP A CA 1
ATOM 826 C C . TRP A 1 105 ? 13.791 -11.634 -6.297 1.00 93.50 105 TRP A C 1
ATOM 828 O O . TRP A 1 105 ? 13.113 -12.578 -5.890 1.00 93.50 105 TRP A O 1
ATOM 838 N N . GLU A 1 106 ? 14.925 -11.263 -5.714 1.00 92.00 106 GLU A N 1
ATOM 839 C CA . GLU A 1 106 ? 15.498 -11.929 -4.545 1.00 92.00 106 GLU A CA 1
ATOM 840 C C . GLU A 1 106 ? 14.779 -11.478 -3.269 1.00 92.00 106 GLU A C 1
ATOM 842 O O . GLU A 1 106 ? 15.317 -10.754 -2.432 1.00 92.00 106 GLU A O 1
ATOM 847 N N . TRP A 1 107 ? 13.517 -11.873 -3.122 1.00 83.88 107 TRP A N 1
ATOM 848 C CA . TRP A 1 107 ? 12.786 -11.685 -1.872 1.00 83.88 107 TRP A CA 1
ATOM 849 C C . TRP A 1 107 ? 13.579 -12.298 -0.698 1.00 83.88 107 TRP A C 1
ATOM 851 O O . TRP A 1 107 ? 14.130 -13.391 -0.856 1.00 83.88 107 TRP A O 1
ATOM 861 N N . PRO A 1 108 ? 13.664 -11.627 0.471 1.00 89.06 108 PRO A N 1
ATOM 862 C CA . PRO A 1 108 ? 12.852 -10.494 0.930 1.00 89.06 108 PRO A CA 1
ATOM 863 C C . PRO A 1 108 ? 13.449 -9.098 0.653 1.00 89.06 108 PRO A C 1
ATOM 865 O O . PRO A 1 108 ? 13.087 -8.141 1.336 1.00 89.06 108 PRO A O 1
ATOM 868 N N . LEU A 1 109 ? 14.357 -8.931 -0.322 1.00 85.25 109 LEU A N 1
ATOM 869 C CA . LEU A 1 109 ? 14.928 -7.607 -0.596 1.00 85.25 109 LEU A CA 1
ATOM 870 C C . LEU A 1 109 ? 13.836 -6.571 -0.926 1.00 85.25 109 LEU A C 1
ATOM 872 O O . LEU A 1 109 ? 12.969 -6.835 -1.767 1.00 85.25 109 LEU A O 1
ATOM 876 N N . PRO A 1 110 ? 13.882 -5.373 -0.313 1.00 88.44 110 PRO A N 1
ATOM 877 C CA . PRO A 1 110 ? 12.844 -4.371 -0.493 1.00 88.44 110 PRO A CA 1
ATOM 878 C C . PRO A 1 110 ? 12.856 -3.791 -1.903 1.00 88.44 110 PRO A C 1
ATOM 880 O O . PRO A 1 110 ? 13.904 -3.534 -2.502 1.00 88.44 110 PRO A O 1
ATOM 883 N N . VAL A 1 111 ? 11.664 -3.487 -2.405 1.00 91.31 111 VAL A N 1
ATOM 884 C CA . VAL A 1 111 ? 11.509 -2.728 -3.644 1.00 91.31 111 VAL A CA 1
ATOM 885 C C . VAL A 1 111 ? 11.563 -1.240 -3.317 1.00 91.31 111 VAL A C 1
ATOM 887 O O . VAL A 1 111 ? 10.611 -0.669 -2.792 1.00 91.31 111 VAL A O 1
ATOM 890 N N . VAL A 1 112 ? 12.687 -0.603 -3.644 1.00 90.25 112 VAL A N 1
ATOM 891 C CA . VAL A 1 112 ? 12.943 0.812 -3.347 1.00 90.25 112 VAL A CA 1
ATOM 892 C C . VAL A 1 112 ? 12.906 1.641 -4.633 1.00 90.25 112 VAL A C 1
ATOM 894 O O . VAL A 1 112 ? 13.543 1.292 -5.629 1.00 90.25 112 VAL A O 1
ATOM 897 N N . LEU A 1 113 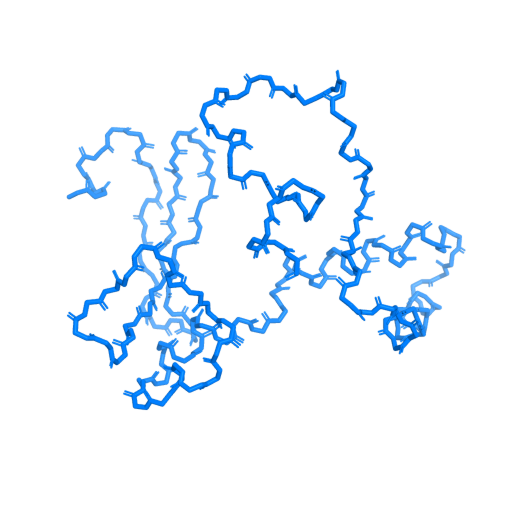? 12.158 2.750 -4.620 1.00 88.69 113 LEU A N 1
ATOM 898 C CA . LEU A 1 113 ? 12.051 3.668 -5.766 1.00 88.69 113 LEU A CA 1
ATOM 899 C C . LEU A 1 113 ? 13.126 4.755 -5.780 1.00 88.69 113 LEU A C 1
ATOM 901 O O . LEU A 1 113 ? 13.438 5.295 -6.839 1.00 88.69 113 LEU A O 1
ATOM 905 N N . LYS A 1 114 ? 13.667 5.106 -4.616 1.00 85.75 114 LYS A N 1
ATOM 906 C CA 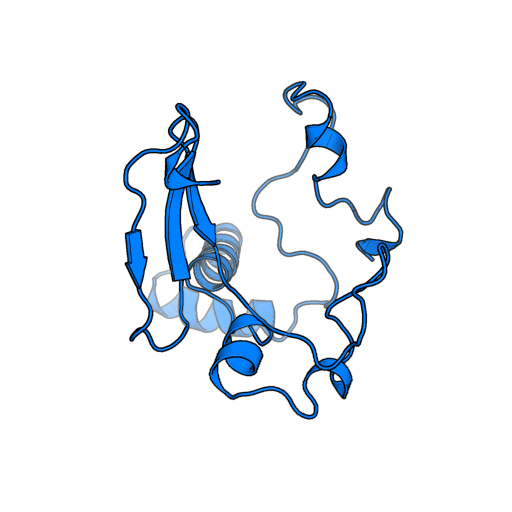. LYS A 1 114 ? 14.712 6.114 -4.460 1.00 85.75 114 LYS A CA 1
ATOM 907 C C . LYS A 1 114 ? 15.500 5.824 -3.192 1.00 85.75 114 LYS A C 1
ATOM 909 O O . LYS A 1 114 ? 14.905 5.427 -2.193 1.00 85.75 114 LYS A O 1
ATOM 914 N N . ASP A 1 115 ? 16.802 6.071 -3.232 1.00 79.94 115 ASP A N 1
ATOM 915 C CA . ASP A 1 115 ? 17.655 5.929 -2.059 1.00 79.94 115 ASP A CA 1
ATOM 916 C C . ASP A 1 115 ? 17.190 6.851 -0.926 1.00 79.94 115 ASP A C 1
ATOM 918 O O . ASP A 1 115 ? 17.004 8.061 -1.098 1.00 79.94 115 ASP A O 1
ATOM 922 N N . MET A 1 116 ? 16.993 6.251 0.247 1.00 65.25 116 MET A N 1
ATOM 923 C CA . MET A 1 116 ? 16.794 6.972 1.500 1.00 65.25 116 MET A CA 1
ATOM 924 C C . MET A 1 116 ? 18.166 7.296 2.089 1.00 65.25 116 MET A C 1
ATOM 926 O O . MET A 1 116 ? 18.614 6.659 3.045 1.00 65.25 116 MET A O 1
ATOM 930 N N . ASP A 1 117 ? 18.861 8.261 1.488 1.00 64.88 117 ASP A N 1
ATOM 931 C CA . ASP A 1 117 ? 20.119 8.749 2.045 1.00 64.88 117 ASP A CA 1
ATOM 932 C C . ASP A 1 117 ? 19.870 9.408 3.403 1.00 64.88 117 ASP A C 1
ATOM 934 O O . ASP A 1 117 ? 19.120 10.379 3.532 1.00 64.88 117 ASP A O 1
ATOM 938 N N . SER A 1 118 ? 20.559 8.900 4.425 1.00 57.38 118 SER A N 1
ATOM 939 C CA . SER A 1 118 ? 20.530 9.412 5.799 1.00 57.38 118 SER A CA 1
ATOM 940 C C . SER A 1 118 ? 20.891 10.898 5.884 1.00 57.38 118 SER A C 1
ATOM 942 O O . SER A 1 118 ? 20.469 11.574 6.815 1.00 57.38 118 SER A O 1
ATOM 944 N N . ALA A 1 119 ? 21.658 11.403 4.912 1.00 58.16 119 ALA A N 1
ATOM 945 C CA . ALA A 1 119 ? 22.143 12.778 4.861 1.00 58.16 119 ALA A CA 1
ATOM 946 C C . ALA A 1 119 ? 21.065 13.814 4.492 1.00 58.16 119 ALA A C 1
ATOM 948 O O . ALA A 1 119 ? 21.265 14.997 4.740 1.00 58.16 119 ALA A O 1
ATOM 949 N N . ASN A 1 120 ? 19.938 13.386 3.913 1.00 55.16 120 ASN A N 1
ATOM 950 C CA . ASN A 1 120 ? 18.850 14.269 3.476 1.00 55.16 120 ASN A CA 1
ATOM 951 C C . ASN A 1 120 ? 17.505 13.906 4.122 1.00 55.16 120 ASN A C 1
ATOM 953 O O . ASN A 1 120 ? 16.453 14.306 3.617 1.00 55.16 120 ASN A O 1
ATOM 957 N N . ARG A 1 121 ? 17.512 13.135 5.223 1.00 60.78 121 ARG A N 1
ATOM 958 C CA . ARG A 1 121 ? 16.272 12.883 5.960 1.00 60.78 121 ARG A CA 1
ATOM 959 C C . ARG A 1 121 ? 15.844 14.189 6.637 1.00 60.78 121 ARG A C 1
ATOM 961 O O . ARG A 1 121 ? 16.629 14.719 7.421 1.00 60.78 121 ARG A O 1
ATOM 968 N N . PRO A 1 122 ? 14.652 14.732 6.331 1.00 59.53 122 PRO A N 1
ATOM 969 C CA . PRO A 1 122 ? 14.138 15.859 7.091 1.00 59.53 122 PRO A CA 1
ATOM 970 C C . PRO A 1 122 ? 14.067 15.448 8.564 1.00 59.53 122 PRO A C 1
ATOM 972 O O . PRO A 1 122 ? 13.674 14.324 8.867 1.00 59.53 122 PRO A O 1
ATOM 975 N N . ASP A 1 123 ? 14.499 16.325 9.468 1.00 64.81 123 ASP A N 1
ATOM 976 C CA . ASP A 1 123 ? 14.350 16.097 10.903 1.00 64.81 123 ASP A CA 1
ATOM 977 C C . ASP A 1 123 ? 12.864 16.235 11.249 1.00 64.81 123 ASP A C 1
ATOM 979 O O . ASP A 1 123 ? 12.331 17.341 11.343 1.00 64.81 123 ASP A O 1
ATOM 983 N N . ILE A 1 124 ? 12.178 15.094 11.328 1.00 61.28 124 ILE A N 1
ATOM 984 C CA . ILE A 1 124 ? 10.746 15.015 11.641 1.00 61.28 124 ILE A CA 1
ATOM 985 C C . ILE A 1 124 ? 10.522 14.603 13.109 1.00 61.28 124 ILE A C 1
ATOM 987 O O . ILE A 1 124 ? 9.458 14.093 13.462 1.00 61.28 124 ILE A O 1
ATOM 991 N N . GLY A 1 125 ? 11.526 14.796 13.976 1.00 65.31 125 GLY A N 1
ATOM 992 C CA . GLY A 1 125 ? 11.449 14.457 15.396 1.00 65.31 125 GLY A CA 1
ATOM 993 C C . GLY A 1 125 ? 11.248 12.958 15.646 1.00 65.31 125 GLY A C 1
ATOM 994 O O . GLY A 1 125 ? 11.932 12.112 15.072 1.00 65.31 125 GLY A O 1
ATOM 995 N N . ASN A 1 126 ? 10.287 12.611 16.506 1.00 65.19 126 ASN A N 1
ATOM 996 C CA . ASN A 1 126 ? 9.993 11.231 16.917 1.00 65.19 126 ASN A CA 1
ATOM 997 C C . ASN A 1 126 ? 9.483 10.322 15.780 1.00 65.19 126 ASN A C 1
ATOM 999 O O . ASN A 1 126 ? 9.542 9.102 15.899 1.00 65.19 126 ASN A O 1
ATOM 1003 N N . LEU A 1 127 ? 9.022 10.883 14.656 1.00 61.06 127 LEU A N 1
ATOM 1004 C CA . LEU A 1 127 ? 8.566 10.100 13.499 1.00 61.06 127 LEU A CA 1
ATOM 1005 C C . LEU A 1 127 ? 9.708 9.366 12.783 1.00 61.06 127 LEU A C 1
ATOM 1007 O O . LEU A 1 127 ? 9.462 8.444 12.006 1.00 61.06 127 LEU A O 1
ATOM 1011 N N . GLN A 1 128 ? 10.958 9.732 13.069 1.00 66.38 128 GLN A N 1
ATOM 1012 C CA . GLN A 1 128 ? 12.137 9.055 12.541 1.00 66.38 128 GLN A CA 1
ATOM 1013 C C . GLN A 1 128 ? 12.173 7.563 12.916 1.00 66.38 128 GLN A C 1
ATOM 1015 O O . GLN A 1 128 ? 12.660 6.745 12.135 1.00 66.38 128 GLN A O 1
ATOM 1020 N N . GLU A 1 129 ? 11.618 7.208 14.079 1.00 64.50 129 GLU A N 1
ATOM 1021 C CA . GLU A 1 129 ? 11.528 5.832 14.580 1.00 64.50 129 GLU A CA 1
ATOM 1022 C C . GLU A 1 129 ? 10.488 4.986 13.831 1.00 64.5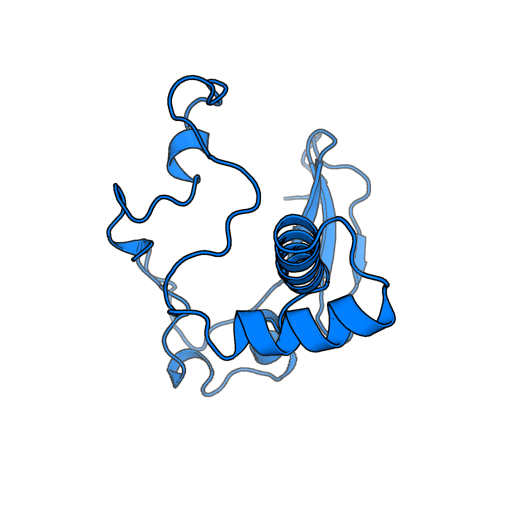0 129 GLU A C 1
ATOM 1024 O O . GLU A 1 129 ? 10.516 3.761 13.919 1.00 64.50 129 GLU A O 1
ATOM 1029 N N . LEU A 1 130 ? 9.586 5.611 13.068 1.00 67.75 130 LEU A N 1
ATOM 1030 C CA . LEU A 1 130 ? 8.583 4.922 12.251 1.00 67.75 130 LEU A CA 1
ATOM 1031 C C . LEU A 1 130 ? 9.077 4.627 10.828 1.00 67.75 130 LEU A C 1
ATOM 1033 O O . LEU A 1 130 ? 8.393 3.940 10.072 1.00 67.75 130 LEU A O 1
ATOM 1037 N N . VAL A 1 131 ? 10.258 5.126 10.445 1.00 74.12 131 VAL A N 1
ATOM 1038 C CA . VAL A 1 131 ? 10.837 4.858 9.125 1.00 74.12 131 VAL A CA 1
ATOM 1039 C C . VAL A 1 131 ? 11.359 3.423 9.071 1.00 74.12 131 VAL A C 1
ATOM 1041 O O . VAL A 1 131 ? 12.176 3.023 9.899 1.00 74.12 131 VAL A O 1
ATOM 1044 N N . TRP A 1 132 ? 10.916 2.674 8.062 1.00 76.31 132 TRP A N 1
ATOM 1045 C CA . TRP A 1 132 ? 11.367 1.307 7.806 1.00 76.31 132 TRP A CA 1
ATOM 1046 C C . TRP A 1 132 ? 12.862 1.274 7.442 1.00 76.31 132 TRP A C 1
ATOM 1048 O O . TRP A 1 132 ? 13.285 1.928 6.482 1.00 76.31 132 TRP A O 1
ATOM 1058 N N . ASP A 1 133 ? 13.668 0.530 8.204 1.00 81.12 133 ASP A N 1
ATOM 1059 C CA . ASP A 1 133 ? 15.102 0.344 7.948 1.00 81.12 133 ASP A CA 1
ATOM 1060 C C . ASP A 1 133 ? 15.623 -0.992 8.533 1.00 81.12 133 ASP A C 1
ATOM 1062 O O . ASP A 1 133 ? 16.036 -1.046 9.700 1.00 81.12 133 ASP A O 1
ATOM 1066 N N . PRO A 1 134 ? 15.713 -2.070 7.725 1.00 79.38 134 PRO A N 1
ATOM 1067 C CA . PRO A 1 134 ? 16.134 -3.401 8.181 1.00 79.38 134 PRO A CA 1
ATOM 1068 C C . PRO A 1 134 ? 17.603 -3.451 8.617 1.00 79.38 134 PRO A C 1
ATOM 1070 O O . PRO A 1 134 ? 18.052 -4.417 9.240 1.00 79.38 134 PRO A O 1
ATOM 1073 N N . ARG A 1 135 ? 18.399 -2.421 8.298 1.00 80.75 135 ARG A N 1
ATOM 1074 C CA . ARG A 1 135 ? 19.799 -2.335 8.735 1.00 80.75 135 ARG A CA 1
ATOM 1075 C C . ARG A 1 135 ? 19.877 -2.009 10.223 1.00 80.75 135 ARG A C 1
ATOM 1077 O O . ARG A 1 135 ? 20.790 -2.489 10.890 1.00 80.75 135 ARG A O 1
ATOM 1084 N N . ILE A 1 136 ? 18.916 -1.227 10.717 1.00 78.81 136 ILE A N 1
ATOM 1085 C CA . ILE A 1 136 ? 18.879 -0.698 12.083 1.00 78.81 136 ILE A CA 1
ATOM 1086 C C . ILE A 1 136 ? 17.897 -1.499 12.948 1.00 78.81 136 ILE A C 1
ATOM 1088 O O . ILE A 1 136 ? 18.215 -1.808 14.095 1.00 78.81 136 ILE A O 1
ATOM 1092 N N . ARG A 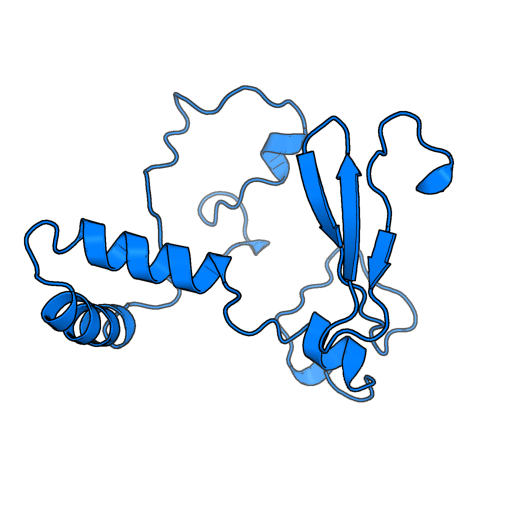1 137 ? 16.725 -1.864 12.413 1.00 75.31 137 ARG A N 1
ATOM 1093 C CA . ARG A 1 137 ? 15.636 -2.482 13.180 1.00 75.31 137 ARG A CA 1
ATOM 1094 C C . ARG A 1 137 ? 15.500 -3.963 12.851 1.00 75.31 137 ARG A C 1
ATOM 1096 O O . ARG A 1 137 ? 15.293 -4.341 11.704 1.00 75.31 137 ARG A O 1
ATOM 1103 N N . GLY A 1 138 ? 15.596 -4.806 13.880 1.00 71.94 138 GLY A N 1
ATOM 1104 C CA . GLY A 1 138 ? 15.415 -6.255 13.739 1.00 71.94 138 GLY A CA 1
ATOM 1105 C C . GLY A 1 138 ? 13.990 -6.655 13.347 1.00 71.94 138 GLY A C 1
ATOM 1106 O O . GLY A 1 138 ? 13.828 -7.658 12.668 1.00 71.94 138 GLY A O 1
ATOM 1107 N N . SER A 1 139 ? 12.989 -5.849 13.719 1.00 72.88 139 SER A N 1
ATOM 1108 C CA . SER A 1 139 ? 11.578 -6.027 13.341 1.00 72.88 139 SER A CA 1
ATOM 1109 C C . SER A 1 139 ? 11.313 -5.887 11.841 1.00 72.88 139 SER A C 1
ATOM 1111 O O . SER A 1 139 ? 10.292 -6.363 11.360 1.00 72.88 139 SER A O 1
ATOM 1113 N N . ASP A 1 140 ? 12.211 -5.210 11.123 1.00 71.50 140 ASP A N 1
ATOM 1114 C CA . ASP A 1 140 ? 12.042 -4.841 9.716 1.00 71.50 140 ASP A CA 1
ATOM 1115 C C . ASP A 1 140 ? 12.732 -5.841 8.765 1.00 71.50 140 ASP A C 1
ATOM 1117 O O . ASP A 1 140 ? 12.647 -5.669 7.547 1.00 71.50 140 ASP A O 1
ATOM 1121 N N . ARG A 1 141 ? 13.446 -6.840 9.314 1.00 68.12 141 ARG A N 1
ATOM 1122 C CA . ARG A 1 141 ? 14.207 -7.866 8.579 1.00 68.12 141 ARG A CA 1
ATOM 1123 C C . ARG A 1 141 ? 13.375 -9.079 8.187 1.00 68.12 141 ARG A C 1
ATOM 1125 O O . ARG A 1 141 ? 12.490 -9.472 8.974 1.00 68.12 141 ARG A O 1
#